Protein AF-A0A7S3JFE4-F1 (afdb_monomer)

pLDDT: mean 92.74, std 9.5, range [47.91, 98.56]

Secondary structure (DSSP, 8-state):
-HHHHHHHHHHHTSTT--TTTTTHHHHHHHHHHHHHT-GGGS-HHHHHHHHHHHHHHHHHHHHHHHHTTPPPPTT--TTT--HHHHHHHHIIIIIHHHHHHHHTT-TTTT--

Sequence (112 aa):
HFTDVARFKSRISAEDFSPGKDDKLTVLKMMFHLADISNPVKNFDLALAWTGLLYDEFFKQGDQEVKAGRPCSFLMDRKTTNIAGCSIGFINMLVQPAYEELVKVIPLSQVC

Structure (mmCIF, N/CA/C/O backbone):
data_AF-A0A7S3JFE4-F1
#
_entry.id   AF-A0A7S3JFE4-F1
#
loop_
_atom_site.group_PDB
_atom_site.id
_atom_site.type_symbol
_atom_site.label_atom_id
_atom_site.label_al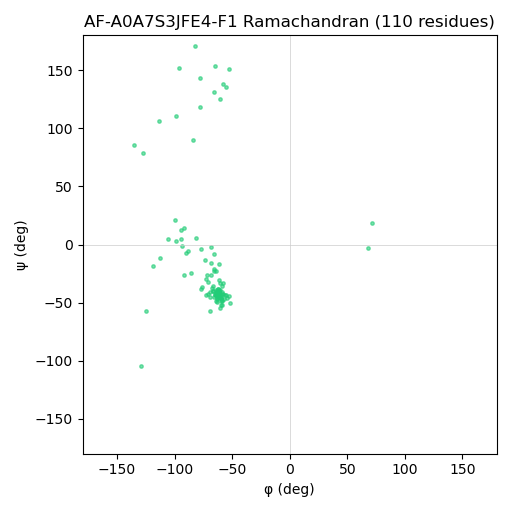t_id
_atom_site.label_comp_id
_atom_site.label_asym_id
_atom_site.label_entity_id
_atom_site.label_seq_id
_atom_site.pdbx_PDB_ins_code
_atom_site.Cartn_x
_atom_site.Cartn_y
_atom_site.Cartn_z
_atom_site.occupancy
_atom_site.B_iso_or_equiv
_atom_site.auth_seq_id
_atom_site.auth_comp_id
_atom_site.auth_asym_id
_atom_site.auth_atom_id
_atom_site.pdbx_PDB_model_num
ATOM 1 N N . HIS A 1 1 ? 8.725 -4.750 1.153 1.00 79.88 1 HIS A N 1
ATOM 2 C CA . HIS A 1 1 ? 8.171 -3.510 0.565 1.00 79.88 1 HIS A CA 1
ATOM 3 C C . HIS A 1 1 ? 9.232 -2.419 0.406 1.00 79.88 1 HIS A C 1
ATOM 5 O O . HIS A 1 1 ? 9.758 -2.298 -0.687 1.00 79.88 1 HIS A O 1
ATOM 11 N N . PHE A 1 2 ? 9.595 -1.636 1.438 1.00 85.75 2 PHE A N 1
ATOM 12 C CA . PHE A 1 2 ? 10.513 -0.488 1.261 1.00 85.75 2 PHE A CA 1
ATOM 13 C C . PHE A 1 2 ? 11.879 -0.877 0.684 1.00 85.75 2 PHE A C 1
ATOM 15 O O . PHE A 1 2 ? 12.387 -0.204 -0.207 1.00 85.75 2 PHE A O 1
ATOM 22 N N . THR A 1 3 ? 12.442 -1.998 1.136 1.00 89.38 3 THR A N 1
ATOM 23 C CA . THR A 1 3 ? 13.686 -2.557 0.590 1.00 89.38 3 THR A CA 1
ATOM 24 C C . THR A 1 3 ? 13.558 -2.916 -0.890 1.00 89.38 3 THR A C 1
ATOM 26 O O . THR A 1 3 ? 14.483 -2.665 -1.659 1.00 89.38 3 THR A O 1
ATOM 29 N N . ASP A 1 4 ? 12.412 -3.461 -1.303 1.00 87.50 4 ASP A N 1
ATOM 30 C CA . ASP A 1 4 ? 12.161 -3.860 -2.691 1.00 87.50 4 ASP A CA 1
ATOM 31 C C . ASP A 1 4 ? 12.045 -2.632 -3.594 1.00 87.50 4 ASP A C 1
ATOM 33 O O . ASP A 1 4 ? 12.698 -2.580 -4.633 1.00 87.50 4 ASP A O 1
ATOM 37 N N . VAL A 1 5 ? 11.303 -1.608 -3.154 1.00 89.56 5 VAL A N 1
ATOM 38 C CA . VAL A 1 5 ? 11.181 -0.323 -3.863 1.00 89.56 5 VAL A CA 1
ATOM 39 C C . VAL A 1 5 ? 12.540 0.375 -3.961 1.00 89.56 5 VAL A C 1
ATOM 41 O O . VAL A 1 5 ? 12.913 0.841 -5.033 1.00 89.56 5 VAL A O 1
ATOM 44 N N . ALA A 1 6 ? 13.323 0.407 -2.878 1.00 92.00 6 ALA A N 1
ATOM 45 C CA . ALA A 1 6 ? 14.654 1.014 -2.876 1.00 92.00 6 ALA A CA 1
ATOM 46 C C . ALA A 1 6 ? 15.624 0.286 -3.820 1.00 92.00 6 ALA A C 1
ATOM 48 O O . ALA A 1 6 ? 16.344 0.923 -4.591 1.00 92.00 6 ALA A O 1
ATOM 49 N N . ARG A 1 7 ? 15.616 -1.054 -3.807 1.00 92.56 7 ARG A N 1
ATOM 50 C CA . ARG A 1 7 ? 16.417 -1.870 -4.726 1.00 92.56 7 ARG A CA 1
ATOM 51 C C . ARG A 1 7 ? 15.988 -1.660 -6.174 1.00 92.56 7 ARG A C 1
ATOM 53 O O . ARG A 1 7 ? 16.845 -1.534 -7.044 1.00 92.56 7 ARG A O 1
ATOM 60 N N . PHE A 1 8 ? 14.682 -1.611 -6.421 1.00 94.06 8 PHE A N 1
ATOM 61 C CA . PHE A 1 8 ? 14.127 -1.340 -7.739 1.00 94.06 8 PHE A CA 1
ATOM 62 C C . PHE A 1 8 ? 14.589 0.025 -8.252 1.00 94.06 8 PHE A C 1
ATOM 64 O O . PHE A 1 8 ? 15.208 0.094 -9.309 1.00 94.06 8 PHE A O 1
ATOM 71 N N . LYS A 1 9 ? 14.414 1.079 -7.448 1.00 94.12 9 LYS A N 1
ATOM 72 C CA . LYS A 1 9 ? 14.879 2.441 -7.739 1.00 94.12 9 LYS A CA 1
ATOM 73 C C . LYS A 1 9 ? 16.374 2.497 -8.058 1.00 94.12 9 LYS A C 1
ATOM 75 O O . LYS A 1 9 ? 16.781 3.113 -9.042 1.00 94.12 9 LYS A O 1
ATOM 80 N N . SER A 1 10 ? 17.199 1.830 -7.250 1.00 95.19 10 SER A N 1
ATOM 81 C CA . SER A 1 10 ? 18.640 1.744 -7.501 1.00 95.19 10 SER A CA 1
ATOM 82 C C . SER A 1 10 ? 18.949 1.048 -8.824 1.00 95.19 10 SER A C 1
ATOM 84 O O . SER A 1 10 ? 19.864 1.475 -9.521 1.00 95.19 10 SER A O 1
ATOM 86 N N . ARG A 1 11 ? 18.211 -0.012 -9.177 1.00 94.94 11 ARG A N 1
ATOM 87 C CA . ARG A 1 11 ? 18.469 -0.772 -10.402 1.00 94.94 11 ARG A CA 1
ATOM 88 C C . ARG A 1 11 ? 18.057 -0.012 -11.657 1.00 94.94 11 ARG A C 1
ATOM 90 O O . ARG A 1 11 ? 18.832 0.011 -12.604 1.00 94.94 11 ARG A O 1
ATOM 97 N N . ILE A 1 12 ? 16.890 0.635 -11.654 1.00 94.44 12 ILE A N 1
ATOM 98 C CA . ILE A 1 12 ? 16.408 1.402 -12.816 1.00 94.44 12 ILE A CA 1
ATOM 99 C C . ILE A 1 12 ? 17.241 2.664 -13.092 1.00 94.44 12 ILE A C 1
ATOM 101 O O . ILE A 1 12 ? 17.138 3.231 -14.172 1.00 94.44 12 ILE A O 1
ATOM 105 N N . SER A 1 13 ? 18.053 3.105 -12.125 1.00 94.25 13 SER A N 1
ATOM 106 C CA . SER A 1 13 ? 18.949 4.261 -12.270 1.00 94.25 13 SER A CA 1
ATOM 107 C C . SER A 1 13 ? 20.325 3.898 -12.846 1.00 94.25 13 SER A C 1
ATOM 109 O O . SER A 1 13 ? 21.144 4.788 -13.054 1.00 94.25 13 SER A O 1
ATOM 111 N N . ALA A 1 14 ? 20.619 2.611 -13.049 1.00 95.31 14 ALA A N 1
ATOM 112 C CA . ALA A 1 14 ? 21.902 2.164 -13.582 1.00 95.31 14 ALA A CA 1
ATOM 113 C C . ALA A 1 14 ? 21.981 2.367 -15.105 1.00 95.31 14 ALA A C 1
ATOM 115 O O . ALA A 1 14 ? 20.999 2.151 -15.813 1.00 95.31 14 ALA A O 1
ATOM 116 N N . GLU A 1 15 ? 23.160 2.735 -15.615 1.00 94.12 15 GLU A N 1
ATOM 117 C CA . GLU A 1 15 ? 23.377 3.011 -17.048 1.00 94.12 15 GLU A CA 1
ATOM 118 C C . GLU A 1 15 ? 23.106 1.794 -17.947 1.00 94.12 15 GLU A C 1
ATOM 120 O O . GLU A 1 15 ? 22.664 1.940 -19.083 1.00 94.12 15 GLU A O 1
ATOM 125 N N . ASP A 1 16 ? 23.341 0.589 -17.428 1.00 95.06 16 ASP A N 1
ATOM 126 C CA . ASP A 1 16 ? 23.150 -0.684 -18.124 1.00 95.06 16 ASP A CA 1
ATOM 127 C C . ASP A 1 16 ? 21.751 -1.293 -17.905 1.00 95.06 16 ASP A C 1
ATOM 129 O O . ASP A 1 16 ? 21.533 -2.475 -18.184 1.00 95.06 16 ASP A O 1
ATOM 133 N N . PHE A 1 17 ? 20.793 -0.522 -17.380 1.00 94.75 17 PHE A N 1
ATOM 134 C CA . PHE A 1 17 ? 19.436 -1.002 -17.138 1.00 94.75 17 PHE A CA 1
ATOM 135 C C . PHE A 1 17 ? 18.747 -1.449 -18.437 1.00 94.75 17 PHE A C 1
ATOM 137 O O . PHE A 1 17 ? 18.627 -0.692 -19.403 1.00 94.75 17 PHE A O 1
ATOM 144 N N . SER A 1 18 ? 18.250 -2.690 -18.455 1.00 92.38 18 SER A N 1
ATOM 145 C CA . SER A 1 18 ? 17.660 -3.304 -19.647 1.00 92.38 18 SER A CA 1
ATOM 146 C C . SER A 1 18 ? 16.343 -4.034 -19.338 1.00 92.38 18 SER A C 1
ATOM 148 O O . SER A 1 18 ? 16.328 -5.256 -19.149 1.00 92.38 18 SER A O 1
ATOM 150 N N . PRO A 1 19 ? 15.193 -3.327 -19.330 1.00 88.44 19 PRO A N 1
ATOM 151 C CA . PRO A 1 19 ? 13.903 -3.886 -18.902 1.00 88.44 19 PRO A CA 1
ATOM 152 C C . PRO A 1 19 ? 13.378 -4.998 -19.826 1.00 88.44 19 PRO A C 1
ATOM 154 O O . PRO A 1 19 ? 12.558 -5.815 -19.415 1.00 88.44 19 PRO A O 1
ATOM 157 N N . GLY A 1 20 ? 13.850 -5.052 -21.077 1.00 86.12 20 GLY A N 1
ATOM 158 C CA . GLY A 1 20 ? 13.497 -6.091 -22.050 1.00 86.12 20 GLY A CA 1
ATOM 159 C C . GLY A 1 20 ? 14.416 -7.319 -22.044 1.00 86.12 20 GLY A C 1
ATOM 160 O O . GLY A 1 20 ? 14.115 -8.288 -22.742 1.00 86.12 20 GLY A O 1
ATOM 161 N N . LYS A 1 21 ? 15.524 -7.283 -21.293 1.00 90.19 21 LYS A N 1
ATOM 162 C CA . LYS A 1 21 ? 16.540 -8.344 -21.249 1.00 90.19 21 LYS A CA 1
ATOM 163 C C . LYS A 1 21 ? 16.833 -8.730 -19.799 1.00 90.19 21 LYS A C 1
ATOM 165 O O . LYS A 1 21 ? 16.001 -9.384 -19.171 1.00 90.19 21 LYS A O 1
ATOM 170 N N . ASP A 1 22 ? 17.968 -8.291 -19.269 1.00 94.06 22 ASP A N 1
ATOM 171 C CA . ASP A 1 22 ? 18.515 -8.754 -17.994 1.00 94.06 22 ASP A CA 1
ATOM 172 C C . ASP A 1 22 ? 17.664 -8.312 -16.794 1.00 94.06 22 ASP A C 1
ATOM 174 O O . ASP A 1 22 ? 17.576 -9.021 -15.792 1.00 94.06 22 ASP A O 1
ATOM 178 N N . ASP A 1 23 ? 16.931 -7.201 -16.924 1.00 95.31 23 ASP A N 1
ATOM 179 C CA . ASP A 1 23 ? 16.086 -6.662 -15.855 1.00 95.31 23 ASP A CA 1
ATOM 180 C C . ASP A 1 23 ? 14.607 -7.017 -15.969 1.00 95.31 23 ASP A C 1
ATOM 182 O O . ASP A 1 23 ? 13.807 -6.620 -15.117 1.00 95.31 23 ASP A O 1
ATOM 186 N N . LYS A 1 24 ? 14.224 -7.812 -16.973 1.00 92.94 24 LYS A N 1
ATOM 187 C CA . LYS A 1 24 ? 12.823 -8.189 -17.201 1.00 92.94 24 LYS A CA 1
ATOM 188 C C . LYS A 1 24 ? 12.174 -8.781 -15.950 1.00 92.94 24 LYS A C 1
ATOM 190 O O . LYS A 1 24 ? 11.056 -8.418 -15.593 1.00 92.94 24 LYS A O 1
ATOM 195 N N . LEU A 1 25 ? 12.878 -9.676 -15.255 1.00 93.62 25 LEU A N 1
ATOM 196 C CA . LEU A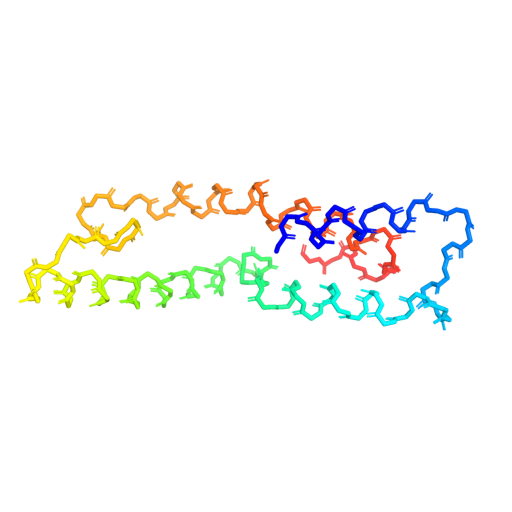 1 25 ? 12.355 -10.304 -14.041 1.00 93.62 25 LEU A CA 1
ATOM 197 C C . LEU A 1 25 ? 12.203 -9.302 -12.888 1.00 93.62 25 LEU A C 1
ATOM 199 O O . LEU A 1 25 ? 11.243 -9.391 -12.126 1.00 93.62 25 LEU A O 1
ATOM 203 N N . THR A 1 26 ? 13.130 -8.351 -12.762 1.00 93.38 26 THR A N 1
ATOM 204 C CA . THR A 1 26 ? 13.078 -7.290 -11.747 1.00 93.38 26 THR A CA 1
ATOM 205 C C . THR A 1 26 ? 11.850 -6.404 -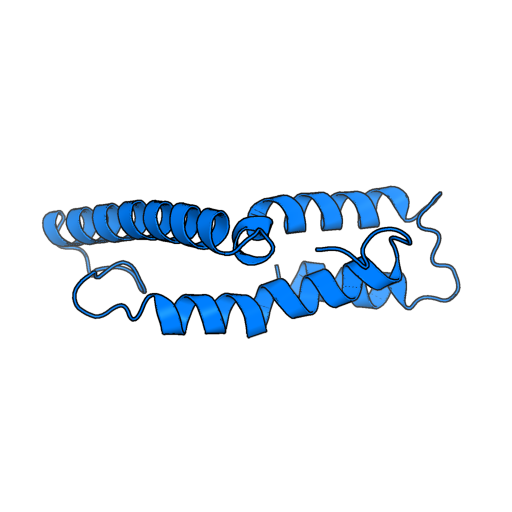11.955 1.00 93.38 26 THR A C 1
ATOM 207 O O . THR A 1 26 ? 11.105 -6.164 -11.006 1.00 93.38 26 THR A O 1
ATOM 210 N N . VAL A 1 27 ? 11.588 -5.993 -13.201 1.00 93.19 27 VAL A N 1
ATOM 211 C CA . VAL A 1 27 ? 10.400 -5.201 -13.561 1.00 93.19 27 VAL A CA 1
ATOM 212 C C . VAL A 1 27 ? 9.115 -5.982 -13.306 1.00 93.19 27 VAL A C 1
ATOM 214 O O . VAL A 1 27 ? 8.218 -5.468 -12.643 1.00 93.19 27 VAL A O 1
ATOM 217 N N . LEU A 1 28 ? 9.036 -7.243 -13.739 1.00 93.06 28 LEU A N 1
ATOM 218 C CA . LEU A 1 28 ? 7.845 -8.069 -13.517 1.00 93.06 28 LEU A CA 1
ATOM 219 C C . LEU A 1 28 ? 7.546 -8.274 -12.028 1.00 93.06 28 LEU A C 1
ATOM 221 O O . LEU A 1 28 ? 6.394 -8.155 -11.623 1.00 93.06 28 LEU A O 1
ATOM 225 N N . LYS A 1 29 ? 8.563 -8.533 -11.196 1.00 93.06 29 LYS A N 1
ATOM 226 C CA . LYS A 1 29 ? 8.379 -8.654 -9.739 1.00 93.06 29 LYS A CA 1
ATOM 227 C C . LYS A 1 29 ? 7.792 -7.380 -9.136 1.00 93.06 29 LYS A C 1
ATOM 229 O O . LYS A 1 29 ? 6.876 -7.467 -8.324 1.00 93.06 29 LYS A O 1
ATOM 234 N N . MET A 1 30 ? 8.283 -6.217 -9.561 1.00 93.94 30 MET A N 1
ATOM 235 C CA . MET A 1 30 ? 7.751 -4.932 -9.112 1.00 93.94 30 MET A CA 1
ATOM 236 C C . MET A 1 30 ? 6.302 -4.727 -9.570 1.00 93.94 30 MET A C 1
ATOM 238 O O . MET A 1 30 ? 5.463 -4.332 -8.769 1.00 9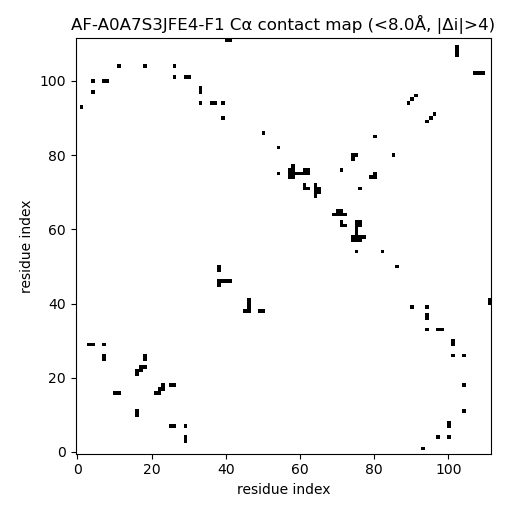3.94 30 MET A O 1
ATOM 242 N N . MET A 1 31 ? 5.977 -5.058 -10.824 1.00 92.94 31 MET A N 1
ATOM 243 C CA . MET A 1 31 ? 4.603 -4.982 -11.336 1.00 92.94 31 MET A CA 1
ATOM 244 C C . MET A 1 31 ? 3.641 -5.870 -10.543 1.00 92.94 31 MET A C 1
ATOM 246 O O . MET A 1 31 ? 2.566 -5.415 -10.168 1.00 92.94 31 MET A O 1
ATOM 250 N N . PHE A 1 32 ? 4.026 -7.119 -10.263 1.00 94.38 32 PHE A N 1
ATOM 251 C CA . PHE A 1 32 ? 3.213 -8.039 -9.462 1.00 94.38 32 PHE A CA 1
ATOM 252 C C . PHE A 1 32 ? 2.993 -7.518 -8.043 1.00 94.38 32 PHE A C 1
ATOM 254 O O . PHE A 1 32 ? 1.874 -7.553 -7.540 1.00 94.38 32 PHE A O 1
ATOM 261 N N . HIS A 1 33 ? 4.042 -6.985 -7.421 1.00 93.50 33 HIS A N 1
ATOM 262 C CA . HIS A 1 33 ? 3.950 -6.376 -6.099 1.00 93.50 33 HIS A CA 1
ATOM 263 C C . HIS A 1 33 ? 3.006 -5.164 -6.083 1.00 93.50 33 HIS A C 1
ATOM 265 O O . HIS A 1 33 ? 2.174 -5.033 -5.191 1.00 93.50 33 HIS A O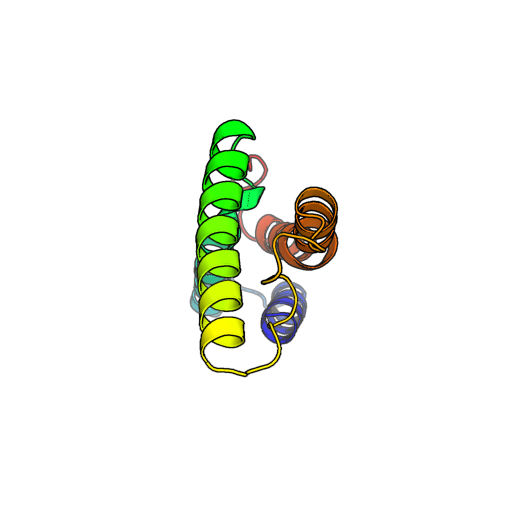 1
ATOM 271 N N . LEU A 1 34 ? 3.078 -4.294 -7.094 1.00 93.56 34 LEU A N 1
ATOM 272 C CA . LEU A 1 34 ? 2.181 -3.140 -7.201 1.00 93.56 34 LEU A CA 1
ATOM 273 C C . LEU A 1 34 ? 0.747 -3.508 -7.575 1.00 93.56 34 LEU A C 1
ATOM 275 O O . LEU A 1 34 ? -0.169 -2.777 -7.199 1.00 93.56 34 LEU A O 1
ATOM 279 N N . ALA A 1 35 ? 0.539 -4.632 -8.263 1.00 94.44 35 ALA A N 1
ATOM 280 C CA . ALA A 1 35 ? -0.791 -5.166 -8.524 1.00 94.44 35 ALA A CA 1
ATOM 281 C C . ALA A 1 35 ? -1.510 -5.546 -7.218 1.00 94.44 35 ALA A C 1
ATOM 283 O O . ALA A 1 35 ? -2.689 -5.222 -7.067 1.00 94.44 35 ALA A O 1
ATOM 284 N N . ASP A 1 36 ? -0.791 -6.147 -6.265 1.00 95.12 36 ASP A N 1
ATOM 285 C CA . ASP A 1 36 ? -1.318 -6.550 -4.951 1.00 95.12 36 ASP A CA 1
ATOM 286 C C . ASP A 1 36 ? -1.799 -5.347 -4.121 1.00 95.12 36 ASP A C 1
ATOM 288 O O . ASP A 1 36 ? -2.858 -5.371 -3.502 1.00 95.12 36 ASP A O 1
ATOM 292 N N . ILE A 1 37 ? -1.077 -4.226 -4.203 1.00 95.00 37 ILE A N 1
ATOM 293 C CA . ILE A 1 37 ? -1.435 -2.976 -3.514 1.00 95.00 37 ILE A CA 1
ATOM 294 C C . ILE A 1 37 ? -2.131 -1.950 -4.422 1.00 95.00 37 ILE A C 1
ATOM 296 O O . ILE A 1 37 ? -2.138 -0.757 -4.123 1.00 95.00 37 ILE A O 1
ATOM 300 N N . SER A 1 38 ? -2.720 -2.390 -5.538 1.00 95.44 38 SER A N 1
ATOM 301 C CA . SER A 1 38 ? -3.293 -1.494 -6.557 1.00 95.44 38 SER A CA 1
ATOM 302 C C . SER A 1 38 ? -4.653 -0.893 -6.195 1.00 95.44 38 SER A C 1
ATOM 304 O O . SER A 1 38 ? -5.196 -0.104 -6.965 1.00 95.44 38 SER A O 1
ATOM 306 N N . ASN A 1 39 ? -5.249 -1.262 -5.061 1.00 96.25 39 ASN A N 1
ATOM 307 C CA . ASN A 1 39 ? -6.601 -0.818 -4.706 1.00 96.25 39 ASN A CA 1
ATOM 308 C C . ASN A 1 39 ? -6.756 0.715 -4.701 1.00 96.25 39 ASN A C 1
ATOM 310 O O . ASN A 1 39 ? -7.730 1.191 -5.284 1.00 96.25 39 ASN A O 1
ATOM 314 N N . PRO A 1 40 ? -5.810 1.503 -4.149 1.00 96.06 40 PRO A N 1
ATOM 315 C CA . PRO A 1 40 ? -5.947 2.959 -4.109 1.00 96.06 40 PRO A CA 1
ATOM 316 C C . PRO A 1 40 ? -5.735 3.668 -5.452 1.00 96.06 40 PRO A C 1
ATOM 318 O O . PRO A 1 40 ? -6.068 4.841 -5.551 1.00 96.06 40 PRO A O 1
ATOM 321 N N . VAL A 1 41 ? -5.193 2.984 -6.469 1.00 94.00 41 VAL A N 1
ATOM 322 C CA . VAL A 1 41 ? -5.001 3.550 -7.822 1.00 94.00 41 VAL A CA 1
ATOM 323 C C . VAL A 1 41 ? -6.162 3.232 -8.767 1.00 94.00 41 VAL A C 1
ATOM 325 O O . VAL A 1 41 ? -6.098 3.501 -9.959 1.00 94.00 41 VAL A O 1
ATOM 328 N N . LYS A 1 42 ? -7.226 2.593 -8.272 1.00 93.88 42 LYS A N 1
ATOM 329 C CA . LYS A 1 42 ? -8.458 2.402 -9.047 1.00 93.88 42 LYS A CA 1
ATOM 330 C C . LYS A 1 42 ? -9.324 3.657 -8.964 1.00 93.88 42 LYS A C 1
ATOM 332 O O . LYS A 1 42 ? -9.081 4.544 -8.150 1.00 93.88 42 LYS A O 1
ATOM 337 N N . ASN A 1 43 ? -10.387 3.700 -9.771 1.00 96.31 43 ASN A N 1
ATOM 338 C CA . ASN A 1 43 ? -11.419 4.720 -9.597 1.00 96.31 43 ASN A CA 1
ATOM 339 C C . ASN A 1 43 ? -11.939 4.727 -8.147 1.00 96.31 43 ASN A C 1
ATOM 341 O O . ASN A 1 43 ? -11.920 3.700 -7.461 1.00 96.31 43 ASN A O 1
ATOM 345 N N . PHE A 1 44 ? -12.393 5.897 -7.701 1.00 95.81 44 PHE A N 1
ATOM 346 C CA . PHE A 1 44 ? -12.709 6.140 -6.298 1.00 95.81 44 PHE A CA 1
ATOM 347 C C . PHE A 1 44 ? -13.724 5.144 -5.727 1.00 95.81 44 PHE A C 1
ATOM 349 O O . PHE A 1 44 ? -13.499 4.613 -4.642 1.00 95.81 44 PHE A O 1
ATOM 356 N N . ASP A 1 45 ? -14.788 4.833 -6.468 1.00 97.88 45 ASP A N 1
ATOM 357 C CA . ASP A 1 45 ? -15.836 3.918 -6.004 1.00 97.88 45 ASP A CA 1
ATOM 358 C C . ASP A 1 45 ? -15.279 2.515 -5.730 1.00 97.88 45 ASP A C 1
ATOM 360 O O . ASP A 1 45 ? -15.576 1.902 -4.702 1.00 97.88 45 ASP A O 1
ATOM 364 N N . LEU A 1 46 ? -14.405 2.021 -6.613 1.00 97.75 46 LEU A N 1
ATOM 365 C CA . LEU A 1 46 ? -13.754 0.728 -6.437 1.00 97.75 46 LEU A CA 1
ATOM 366 C C . LEU A 1 46 ? -12.725 0.757 -5.298 1.00 97.75 46 LEU A C 1
ATOM 368 O O . LEU A 1 46 ? -12.672 -0.174 -4.495 1.00 97.75 46 LEU A O 1
ATOM 372 N N . ALA A 1 47 ? -11.925 1.820 -5.201 1.00 97.50 47 ALA A N 1
ATOM 373 C CA . ALA A 1 47 ? -10.953 1.995 -4.122 1.00 97.50 47 ALA A CA 1
ATOM 374 C C . ALA A 1 47 ? -11.635 2.050 -2.742 1.00 97.50 47 ALA A C 1
ATOM 376 O O . ALA A 1 47 ? -11.159 1.443 -1.776 1.00 97.50 47 ALA A O 1
ATOM 377 N N . LEU A 1 48 ? -12.780 2.732 -2.660 1.00 97.75 48 LEU A N 1
ATOM 378 C CA . LEU A 1 48 ? -13.604 2.827 -1.461 1.00 97.75 48 LEU A CA 1
ATOM 379 C C . LEU A 1 48 ? -14.193 1.464 -1.082 1.00 97.75 48 LEU A C 1
ATOM 381 O O . LEU A 1 48 ? -14.108 1.071 0.082 1.00 97.75 48 LEU A O 1
ATOM 385 N N . ALA A 1 49 ? -14.725 0.719 -2.055 1.00 98.31 49 ALA A N 1
ATOM 386 C CA . ALA A 1 49 ? -15.254 -0.623 -1.824 1.00 98.31 49 ALA A CA 1
ATOM 387 C C . ALA A 1 49 ? -14.182 -1.574 -1.260 1.00 98.31 49 ALA A C 1
ATOM 389 O O . ALA A 1 49 ? -14.410 -2.227 -0.241 1.00 98.31 49 ALA A O 1
ATOM 390 N N . TRP A 1 50 ? -12.988 -1.602 -1.862 1.00 98.44 50 TRP A N 1
ATOM 391 C CA . TRP A 1 50 ? -11.878 -2.428 -1.371 1.00 98.44 50 TRP A CA 1
ATOM 392 C C . TRP A 1 50 ? -11.395 -2.013 0.016 1.00 98.44 50 TRP A C 1
ATOM 394 O O . TRP A 1 50 ? -11.097 -2.871 0.844 1.00 98.44 50 TRP A O 1
ATOM 404 N N . THR A 1 51 ? -11.348 -0.708 0.290 1.00 98.06 51 THR A N 1
ATOM 405 C CA . THR A 1 51 ? -10.988 -0.186 1.615 1.00 98.06 51 THR A CA 1
ATOM 406 C C . THR A 1 51 ? -12.004 -0.628 2.670 1.00 98.06 51 THR A C 1
ATOM 408 O O . THR A 1 51 ? -11.614 -1.035 3.762 1.00 98.06 51 THR A O 1
ATOM 411 N N . GLY A 1 52 ? -13.300 -0.612 2.341 1.00 98.06 52 GLY A N 1
ATOM 412 C CA . GLY A 1 52 ? -14.356 -1.125 3.215 1.00 98.06 52 GLY A CA 1
ATOM 413 C C . GLY A 1 52 ? -14.175 -2.607 3.552 1.00 98.06 52 GLY A C 1
ATOM 414 O O . GLY A 1 52 ? -14.240 -2.976 4.722 1.00 98.06 52 GLY A O 1
ATOM 415 N N . LEU A 1 53 ? -13.888 -3.441 2.547 1.00 98.44 53 LEU A N 1
ATOM 416 C CA . LEU A 1 53 ? -13.639 -4.875 2.742 1.00 98.44 53 LEU A CA 1
ATOM 417 C C . LEU A 1 53 ? -12.402 -5.139 3.614 1.00 98.44 53 LEU A C 1
ATOM 419 O O . LEU A 1 53 ? -12.465 -5.959 4.527 1.00 98.44 53 LEU A O 1
ATOM 423 N N . LEU A 1 54 ? -11.307 -4.409 3.374 1.00 98.12 54 LEU A N 1
ATOM 424 C CA . LEU A 1 54 ? -10.079 -4.515 4.164 1.00 98.12 54 LEU A CA 1
ATOM 425 C C . LEU A 1 54 ? -10.334 -4.205 5.645 1.00 98.12 54 LEU A C 1
ATOM 427 O O . LEU A 1 54 ? -9.925 -4.962 6.523 1.00 98.12 54 LEU A O 1
ATOM 431 N N . TYR A 1 55 ? -11.028 -3.101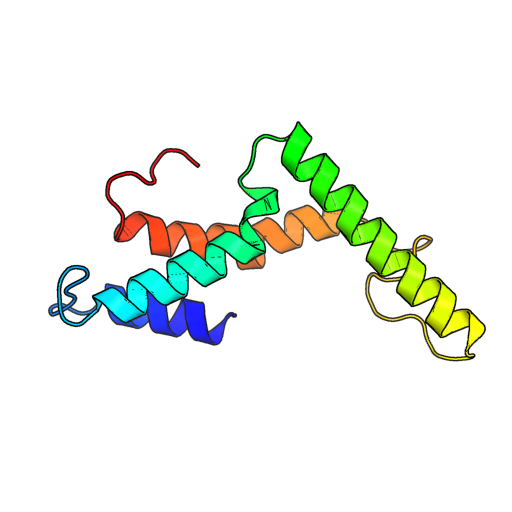 5.931 1.00 98.19 55 TYR A N 1
ATOM 432 C CA . TYR A 1 55 ? -11.290 -2.709 7.313 1.00 98.19 55 TYR A CA 1
ATOM 433 C C . TYR A 1 55 ? -12.329 -3.593 8.006 1.00 98.19 55 TYR A C 1
ATOM 435 O O . TYR A 1 55 ? -12.231 -3.808 9.212 1.00 98.19 55 TYR A O 1
ATOM 443 N N . ASP A 1 56 ? -13.286 -4.160 7.269 1.00 98.38 56 ASP A N 1
ATOM 444 C CA . ASP A 1 56 ? -14.191 -5.172 7.818 1.00 98.38 56 ASP A CA 1
ATOM 445 C C . ASP A 1 56 ? -13.418 -6.418 8.288 1.00 98.38 56 ASP A C 1
ATOM 447 O O . ASP A 1 56 ? -13.678 -6.934 9.378 1.00 98.38 56 ASP A O 1
ATOM 451 N N . GLU A 1 57 ? -12.416 -6.867 7.526 1.00 98.56 57 GLU A N 1
ATOM 452 C CA . GLU A 1 57 ? -11.519 -7.953 7.940 1.00 98.56 57 GLU A CA 1
ATOM 453 C C . GLU A 1 57 ? -10.683 -7.573 9.172 1.00 98.56 57 GLU A C 1
ATOM 455 O O . GLU A 1 57 ? -10.672 -8.302 10.168 1.00 98.56 57 GLU A O 1
ATOM 460 N N . PHE A 1 58 ? -10.057 -6.397 9.146 1.00 98.50 58 PHE A N 1
ATOM 461 C CA . PHE A 1 58 ? -9.238 -5.875 10.244 1.00 98.50 58 PHE A CA 1
ATOM 462 C C . PHE A 1 58 ? -10.017 -5.792 11.556 1.00 98.50 58 PHE A C 1
ATOM 464 O O . PHE A 1 58 ? -9.568 -6.276 12.595 1.00 98.50 58 PHE A O 1
ATOM 471 N N . PHE A 1 59 ? -11.230 -5.249 11.518 1.00 98.56 59 PHE A N 1
ATOM 472 C CA . PHE A 1 59 ? -12.044 -5.116 12.720 1.00 98.56 59 PHE A CA 1
ATOM 473 C C . PHE A 1 59 ? -12.577 -6.457 13.224 1.00 98.56 59 PHE A C 1
ATOM 475 O O . PHE A 1 59 ? -12.696 -6.648 14.434 1.00 98.56 59 PHE A O 1
ATOM 482 N N . LYS A 1 60 ? -12.856 -7.418 12.333 1.00 98.56 60 LYS A N 1
ATOM 483 C CA . LYS A 1 60 ? -13.180 -8.790 12.751 1.00 98.56 60 LYS A CA 1
ATOM 484 C C . LYS A 1 60 ? -12.006 -9.442 13.475 1.00 98.56 60 LYS A C 1
ATOM 486 O O . LYS A 1 60 ? -12.242 -10.131 14.469 1.00 98.56 60 LYS A O 1
ATOM 491 N N . GLN A 1 61 ? -10.773 -9.224 13.017 1.00 98.50 61 GLN A N 1
ATOM 492 C CA . GLN A 1 61 ? -9.583 -9.701 13.721 1.00 98.50 61 GLN A CA 1
ATOM 493 C C . GLN A 1 61 ? -9.464 -9.048 15.105 1.00 98.50 61 GLN A C 1
ATOM 495 O O . GLN A 1 61 ? -9.331 -9.766 16.094 1.00 98.50 61 GLN A O 1
ATOM 500 N N . GLY A 1 62 ? -9.588 -7.720 15.199 1.00 98.50 62 GLY A N 1
ATOM 501 C CA . GLY A 1 62 ? -9.519 -7.005 16.479 1.00 98.50 62 GLY A CA 1
ATOM 502 C C . GLY A 1 62 ? -10.565 -7.486 17.490 1.00 98.50 62 GLY A C 1
ATOM 503 O O . GLY A 1 62 ? -10.251 -7.750 18.652 1.00 98.50 62 GLY A O 1
ATOM 504 N N . ASP A 1 63 ? -11.803 -7.713 17.040 1.00 98.25 63 ASP A N 1
ATOM 505 C CA . ASP A 1 63 ? -12.862 -8.267 17.889 1.00 98.25 63 ASP A CA 1
ATOM 506 C C . ASP A 1 63 ? -12.518 -9.679 18.400 1.00 98.25 63 ASP A C 1
ATOM 508 O O . ASP A 1 63 ? -12.841 -10.026 19.539 1.00 98.25 63 ASP A O 1
ATOM 512 N N . GLN A 1 64 ? -11.885 -10.515 17.568 1.00 98.44 64 GLN A N 1
ATOM 513 C CA . GLN A 1 64 ? -11.442 -11.856 17.962 1.00 98.44 64 GLN A CA 1
ATOM 514 C C . GLN A 1 64 ? -10.280 -11.805 18.958 1.00 98.44 64 GLN A C 1
ATOM 516 O O . GLN A 1 64 ? -10.285 -12.564 19.927 1.00 98.44 64 GLN A O 1
ATOM 521 N N . GLU A 1 65 ? -9.321 -10.899 18.765 1.00 98.44 65 GLU A N 1
ATOM 522 C CA . GLU A 1 65 ? -8.199 -10.690 19.685 1.00 98.44 65 GLU A CA 1
ATOM 523 C C . GLU A 1 65 ? -8.702 -10.293 21.076 1.00 98.44 65 GLU A C 1
ATOM 525 O O . GLU A 1 65 ? -8.347 -10.939 22.065 1.00 98.44 65 GLU A O 1
ATOM 530 N N . VAL A 1 66 ? -9.617 -9.320 21.150 1.00 97.50 66 VAL A N 1
ATOM 531 C CA . VAL A 1 66 ? -10.219 -8.873 22.415 1.00 97.50 66 VAL A CA 1
ATOM 532 C C . VAL A 1 66 ? -11.010 -9.998 23.084 1.00 97.50 66 VAL A C 1
ATOM 534 O O . VAL A 1 66 ? -10.860 -10.223 24.286 1.00 97.50 66 VAL A O 1
ATOM 537 N N . LYS A 1 67 ? -11.815 -10.757 22.325 1.00 97.81 67 LYS A N 1
ATOM 538 C CA . LYS A 1 67 ? -12.543 -11.929 22.853 1.00 97.81 67 LYS A CA 1
ATOM 539 C C . LYS A 1 67 ? -11.606 -13.002 23.406 1.00 97.81 67 LYS A C 1
ATOM 541 O O . LYS A 1 67 ? -11.957 -13.672 24.372 1.00 97.81 67 LYS A O 1
ATOM 546 N N . ALA A 1 68 ? -10.426 -13.155 22.813 1.00 98.00 68 ALA A N 1
ATOM 547 C CA . ALA A 1 68 ? -9.393 -14.077 23.270 1.00 98.00 68 ALA A CA 1
ATOM 548 C C . ALA A 1 68 ? -8.545 -13.525 24.436 1.00 98.00 68 ALA A C 1
ATOM 550 O O . ALA A 1 68 ? -7.561 -14.159 24.816 1.00 98.00 68 ALA A O 1
ATOM 551 N N . GLY A 1 69 ? -8.884 -12.353 24.988 1.00 97.69 69 GLY A N 1
ATOM 552 C CA . GLY A 1 69 ? -8.128 -11.705 26.062 1.00 97.69 69 GLY A CA 1
ATOM 553 C C . GLY A 1 69 ? -6.777 -11.135 25.616 1.00 97.69 69 GLY A C 1
ATOM 554 O O . GLY A 1 69 ? -5.906 -10.906 26.454 1.00 97.69 69 GLY A O 1
ATOM 555 N N . ARG A 1 70 ? -6.572 -10.931 24.307 1.00 97.50 70 ARG A N 1
ATOM 556 C CA . ARG A 1 70 ? -5.353 -10.343 23.736 1.00 97.50 70 ARG A CA 1
ATOM 557 C C . ARG A 1 70 ? -5.543 -8.840 23.503 1.00 97.50 70 ARG A C 1
ATOM 559 O O . ARG A 1 70 ? -6.668 -8.400 23.260 1.00 97.50 70 ARG A O 1
ATOM 566 N N . PRO A 1 71 ? -4.462 -8.042 23.544 1.00 97.19 71 PRO A N 1
ATOM 567 C CA . PRO A 1 71 ? -4.515 -6.660 23.084 1.00 97.19 71 PRO A CA 1
ATOM 568 C C . PRO A 1 71 ? -4.961 -6.600 21.621 1.00 97.19 71 PRO A C 1
ATOM 570 O O . PRO A 1 71 ? -4.498 -7.401 20.810 1.00 97.19 71 PRO A O 1
ATOM 573 N N . CYS A 1 72 ? -5.831 -5.644 21.295 1.00 97.75 72 CYS A N 1
ATOM 574 C CA . CYS A 1 72 ? -6.218 -5.388 19.912 1.00 97.75 72 CYS A CA 1
ATOM 575 C C . CYS A 1 72 ? -5.008 -4.877 19.120 1.00 97.75 72 CYS A C 1
ATOM 577 O O . CYS A 1 72 ? -4.312 -3.955 19.558 1.00 97.75 72 CYS A O 1
ATOM 579 N N . SER A 1 73 ? -4.772 -5.463 17.952 1.00 97.56 73 SER A N 1
ATOM 580 C CA . SER A 1 73 ? -3.702 -5.083 17.042 1.00 97.56 73 SER A CA 1
ATOM 581 C C . SER A 1 73 ? -3.908 -3.670 16.490 1.00 97.56 73 SER A C 1
ATOM 583 O O . SER A 1 73 ? -5.026 -3.158 16.383 1.00 97.56 73 SER A O 1
ATOM 585 N N . PHE A 1 74 ? -2.801 -3.023 16.126 1.00 96.56 74 PHE A N 1
ATOM 586 C CA . PHE A 1 74 ? -2.814 -1.696 15.514 1.00 96.56 74 PHE A CA 1
ATOM 587 C C . PHE A 1 74 ? -3.701 -1.676 14.255 1.00 96.56 74 PHE A C 1
ATOM 589 O O . PHE A 1 74 ? -3.617 -2.590 13.441 1.00 96.56 74 PHE A O 1
ATOM 596 N N . LEU A 1 75 ? -4.529 -0.633 14.098 1.00 97.19 75 LEU A N 1
ATOM 597 C CA . LEU A 1 75 ? -5.555 -0.461 13.044 1.00 97.19 75 LEU A CA 1
ATOM 598 C C . LEU A 1 75 ? -6.765 -1.408 13.106 1.00 97.19 75 LEU A C 1
ATOM 600 O O . LEU A 1 75 ? -7.685 -1.255 12.303 1.00 97.19 75 LEU A O 1
ATOM 604 N N . MET A 1 76 ? -6.794 -2.350 14.051 1.00 98.19 76 MET A N 1
ATOM 605 C CA . MET A 1 76 ? -7.846 -3.371 14.136 1.00 98.19 76 MET A CA 1
ATOM 606 C C . MET A 1 76 ? -8.995 -2.974 15.075 1.00 98.19 76 MET A C 1
ATOM 608 O O . MET A 1 76 ? -9.978 -3.700 15.198 1.00 98.19 76 MET A O 1
ATOM 612 N N . ASP A 1 77 ? -8.915 -1.803 15.715 1.00 97.50 77 ASP A N 1
ATOM 613 C CA . ASP A 1 77 ? -9.971 -1.292 16.589 1.00 97.50 77 ASP A CA 1
ATOM 614 C C . ASP A 1 77 ? -10.863 -0.280 15.856 1.00 97.50 77 ASP A C 1
ATOM 616 O O . ASP A 1 77 ? -10.474 0.862 15.582 1.00 97.50 77 ASP A O 1
ATOM 620 N N . ARG A 1 78 ? -12.109 -0.690 15.599 1.00 96.25 78 ARG A N 1
ATOM 621 C CA . ARG A 1 78 ? -13.147 0.121 14.941 1.00 96.25 78 ARG A CA 1
ATOM 622 C C . ARG A 1 78 ? -13.530 1.397 15.699 1.00 96.25 78 ARG A C 1
ATOM 624 O O . ARG A 1 78 ? -14.165 2.271 15.121 1.00 96.25 78 ARG A O 1
ATOM 631 N N . LYS A 1 79 ? -13.194 1.506 16.989 1.00 94.81 79 LYS A N 1
ATOM 632 C CA . LYS A 1 79 ? -13.517 2.679 17.821 1.00 94.81 79 LYS A CA 1
ATOM 633 C C . LYS A 1 79 ? -12.475 3.785 17.713 1.00 94.81 79 LYS A C 1
ATOM 635 O O . LYS A 1 79 ? -12.790 4.937 17.993 1.00 94.81 79 LYS A O 1
ATOM 640 N N . THR A 1 80 ? -11.244 3.437 17.352 1.00 95.94 80 THR A N 1
ATOM 641 C CA . THR A 1 80 ? -10.096 4.354 17.394 1.00 95.94 80 THR A CA 1
ATOM 642 C C . THR A 1 80 ? -9.463 4.582 16.023 1.00 95.94 80 THR A C 1
ATOM 644 O O . THR A 1 80 ? -8.767 5.576 15.825 1.00 95.94 80 THR A O 1
ATOM 647 N N . THR A 1 81 ? -9.724 3.707 15.051 1.00 97.50 81 THR A N 1
ATOM 648 C CA . THR A 1 81 ? -9.088 3.770 13.733 1.00 97.50 81 THR A CA 1
ATOM 649 C C . THR A 1 81 ? -9.708 4.841 12.832 1.00 97.50 81 THR A C 1
ATOM 651 O O . THR A 1 81 ? -10.868 4.750 12.433 1.00 97.50 81 THR A O 1
ATOM 654 N N . ASN A 1 82 ? -8.904 5.833 12.436 1.00 97.75 82 ASN A N 1
ATOM 655 C CA . ASN A 1 82 ? -9.255 6.798 11.391 1.00 97.75 82 ASN A CA 1
ATOM 656 C C . ASN A 1 82 ? -8.934 6.226 10.001 1.00 97.75 82 ASN A C 1
ATOM 658 O O . ASN A 1 82 ? -7.837 6.433 9.482 1.00 97.75 82 ASN A O 1
ATOM 662 N N . ILE A 1 83 ? -9.908 5.542 9.392 1.00 97.44 83 ILE A N 1
ATOM 663 C CA . ILE A 1 83 ? -9.770 4.905 8.071 1.00 97.44 83 ILE A CA 1
ATOM 664 C C . ILE A 1 83 ? -9.251 5.890 7.019 1.00 97.44 83 ILE A C 1
ATOM 666 O O . ILE A 1 83 ? -8.262 5.603 6.355 1.00 97.44 83 ILE A O 1
ATOM 670 N N . ALA A 1 84 ? -9.860 7.074 6.900 1.00 96.62 84 ALA A N 1
ATOM 671 C CA . ALA A 1 84 ? -9.480 8.049 5.877 1.00 96.62 84 ALA A CA 1
ATOM 672 C C . ALA A 1 84 ? -8.031 8.532 6.048 1.00 96.62 84 ALA A C 1
ATOM 674 O O . ALA A 1 84 ? -7.268 8.574 5.083 1.00 96.62 84 ALA A O 1
ATOM 675 N N . GLY A 1 85 ? -7.630 8.846 7.285 1.00 97.75 85 GLY A N 1
ATOM 676 C CA . GLY A 1 85 ? -6.254 9.240 7.593 1.00 97.75 85 GLY A CA 1
ATOM 677 C C . GLY A 1 85 ? -5.248 8.128 7.289 1.00 97.75 85 GLY A C 1
ATOM 678 O O . GLY A 1 85 ? -4.199 8.387 6.698 1.00 97.75 85 GLY A O 1
ATOM 679 N N . CYS A 1 86 ? -5.585 6.883 7.628 1.00 97.00 86 CYS A N 1
ATOM 680 C CA . CYS A 1 86 ? -4.763 5.719 7.312 1.00 97.00 86 CYS A CA 1
ATOM 681 C C . CYS A 1 86 ? -4.649 5.478 5.802 1.00 97.00 86 CYS A C 1
ATOM 683 O O . CYS A 1 86 ? -3.543 5.238 5.323 1.00 97.00 86 CYS A O 1
ATOM 685 N N . SER A 1 87 ? -5.744 5.595 5.044 1.00 96.19 87 SER A N 1
ATOM 686 C CA . SER A 1 87 ? -5.736 5.462 3.582 1.00 96.19 87 SER A CA 1
ATOM 687 C C . SER A 1 87 ? -4.852 6.522 2.922 1.00 96.19 87 SER A C 1
ATOM 689 O O . SER A 1 87 ? -4.031 6.180 2.076 1.00 96.19 87 SER A O 1
ATOM 691 N N . ILE A 1 88 ? -4.946 7.788 3.350 1.00 96.75 88 ILE A N 1
ATOM 692 C CA . ILE A 1 88 ? -4.069 8.868 2.861 1.00 96.75 88 ILE A CA 1
ATOM 693 C C . ILE A 1 88 ? -2.603 8.561 3.188 1.00 96.75 88 ILE A C 1
ATOM 695 O O . ILE A 1 88 ? -1.736 8.668 2.322 1.00 96.75 88 ILE A O 1
ATOM 6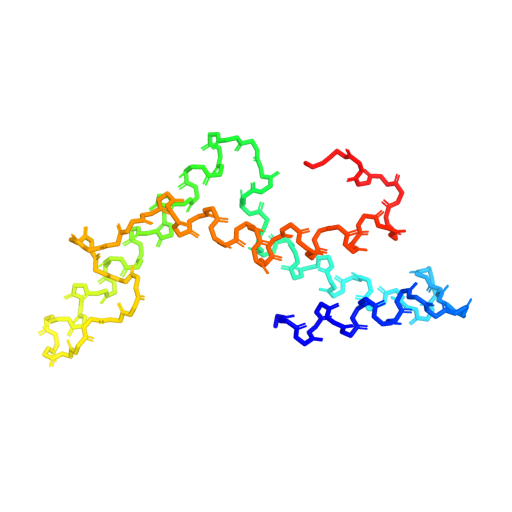99 N N . GLY A 1 89 ? -2.317 8.141 4.424 1.00 97.06 89 GLY A N 1
ATOM 700 C CA . GLY A 1 89 ? -0.966 7.766 4.838 1.00 97.06 89 GLY A CA 1
ATOM 701 C C . GLY A 1 89 ? -0.400 6.606 4.016 1.00 97.06 89 GLY A C 1
ATOM 702 O O . GLY A 1 89 ? 0.740 6.671 3.565 1.00 97.06 89 GLY A O 1
ATOM 703 N N . PHE A 1 90 ? -1.202 5.569 3.770 1.00 96.12 90 PHE A N 1
ATOM 704 C CA . PHE A 1 90 ? -0.817 4.420 2.951 1.00 96.12 90 PHE A CA 1
ATOM 705 C C . PHE A 1 90 ? -0.491 4.831 1.510 1.00 96.12 90 PHE A C 1
ATOM 707 O O . PHE A 1 90 ? 0.540 4.421 0.971 1.00 96.12 90 PHE A O 1
ATOM 714 N N . ILE A 1 91 ? -1.319 5.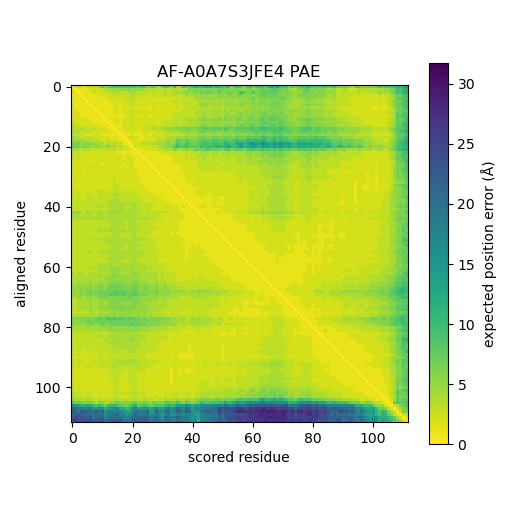689 0.907 1.00 96.62 91 ILE A N 1
ATOM 715 C CA . ILE A 1 91 ? -1.080 6.208 -0.443 1.00 96.62 91 ILE A CA 1
ATOM 716 C C . ILE A 1 91 ? 0.238 6.983 -0.494 1.00 96.62 91 ILE A C 1
ATOM 718 O O . ILE A 1 91 ? 1.119 6.631 -1.277 1.00 96.62 91 ILE A O 1
ATOM 722 N N . ASN A 1 92 ? 0.396 7.982 0.375 1.00 96.06 92 ASN A N 1
ATOM 723 C CA . ASN A 1 92 ? 1.531 8.903 0.331 1.00 96.06 92 ASN A CA 1
ATOM 724 C C . ASN A 1 92 ? 2.865 8.221 0.657 1.00 96.06 92 ASN A C 1
ATOM 726 O O . ASN A 1 92 ? 3.899 8.586 0.106 1.00 96.06 92 ASN A O 1
ATOM 730 N N . MET A 1 93 ? 2.860 7.246 1.569 1.00 94.50 93 MET A N 1
ATOM 731 C CA . MET A 1 93 ? 4.094 6.636 2.070 1.00 94.50 93 MET A CA 1
ATOM 732 C C . MET A 1 93 ? 4.522 5.392 1.289 1.00 94.50 93 MET A C 1
ATOM 734 O O . MET A 1 93 ? 5.707 5.062 1.296 1.00 94.50 93 MET A O 1
ATOM 738 N N . LEU A 1 94 ? 3.584 4.674 0.663 1.00 93.56 94 LEU A N 1
ATOM 739 C CA . LEU A 1 94 ? 3.854 3.373 0.041 1.00 93.56 94 LEU A CA 1
ATOM 740 C C . LEU A 1 94 ? 3.445 3.340 -1.429 1.00 93.56 94 LEU A C 1
ATOM 742 O O . LEU A 1 94 ? 4.279 3.061 -2.288 1.00 93.56 94 LEU A O 1
ATOM 746 N N . VAL A 1 95 ? 2.174 3.620 -1.723 1.00 94.62 95 VAL A N 1
ATOM 747 C CA . VAL A 1 95 ? 1.620 3.401 -3.068 1.00 94.62 95 VAL A CA 1
ATOM 748 C C . VAL A 1 95 ? 2.210 4.386 -4.068 1.00 94.62 95 VAL A C 1
ATOM 750 O O . VAL A 1 95 ? 2.831 3.963 -5.041 1.00 94.62 95 VAL A O 1
ATOM 753 N N . GLN A 1 96 ? 2.065 5.688 -3.820 1.00 93.75 96 GLN A N 1
ATOM 754 C CA . GLN A 1 96 ? 2.500 6.720 -4.755 1.00 93.75 96 GLN A CA 1
ATOM 755 C C . GLN A 1 96 ? 4.007 6.631 -5.057 1.00 93.75 96 GLN A C 1
ATOM 757 O O . GLN A 1 96 ? 4.342 6.503 -6.236 1.00 93.75 96 GLN A O 1
ATOM 762 N N . PRO A 1 97 ? 4.923 6.584 -4.062 1.00 93.44 97 PRO A N 1
ATOM 763 C CA . PRO A 1 97 ? 6.354 6.504 -4.349 1.00 93.44 97 PRO A CA 1
ATOM 764 C C . PRO A 1 97 ? 6.734 5.273 -5.176 1.00 93.44 97 PRO A C 1
ATOM 766 O O . PRO A 1 97 ? 7.629 5.337 -6.012 1.00 93.44 97 PRO A O 1
ATOM 769 N N . ALA A 1 98 ? 6.068 4.136 -4.964 1.00 92.56 98 ALA A N 1
ATOM 770 C CA . ALA A 1 98 ? 6.397 2.914 -5.681 1.00 92.56 98 ALA A CA 1
ATOM 771 C C . ALA A 1 98 ? 5.865 2.921 -7.127 1.00 92.56 98 ALA A C 1
ATOM 773 O O . ALA A 1 98 ? 6.569 2.475 -8.037 1.00 92.56 98 ALA A O 1
ATOM 774 N N . TYR A 1 99 ? 4.667 3.473 -7.357 1.00 92.44 99 TYR A N 1
ATOM 775 C CA . TYR A 1 99 ? 4.120 3.671 -8.703 1.00 92.44 99 TYR A CA 1
ATOM 776 C C . TYR A 1 99 ? 4.932 4.696 -9.505 1.00 92.44 99 TYR A C 1
ATOM 778 O O . TYR A 1 99 ? 5.214 4.442 -10.674 1.00 92.44 99 TYR A O 1
ATOM 786 N N . GLU A 1 100 ? 5.390 5.788 -8.881 1.00 91.38 100 GLU A N 1
ATOM 787 C CA . GLU A 1 100 ? 6.263 6.793 -9.510 1.00 91.38 100 GLU A CA 1
ATOM 788 C C . GLU A 1 100 ? 7.579 6.201 -10.040 1.00 91.38 100 GLU A C 1
ATOM 790 O O . GLU A 1 100 ? 8.097 6.646 -11.064 1.00 91.38 100 GLU A O 1
ATOM 795 N N . GLU A 1 101 ? 8.135 5.181 -9.379 1.00 91.88 101 GLU A N 1
ATOM 796 C CA . GLU A 1 101 ? 9.312 4.473 -9.893 1.00 91.88 101 GLU A CA 1
ATOM 797 C C . GLU A 1 101 ? 8.949 3.509 -11.035 1.00 91.88 101 GLU A C 1
ATOM 799 O O . GLU A 1 101 ? 9.706 3.391 -12.000 1.00 91.88 101 GLU A O 1
ATOM 804 N N . LEU A 1 102 ? 7.788 2.843 -10.975 1.00 90.69 102 LEU A N 1
ATOM 805 C CA . LEU A 1 102 ? 7.347 1.931 -12.037 1.00 90.69 102 LEU A CA 1
ATOM 806 C C . LEU A 1 102 ? 7.053 2.674 -13.349 1.00 90.69 102 LEU A C 1
ATOM 808 O O . LEU A 1 102 ? 7.410 2.184 -14.424 1.00 90.69 102 LEU A O 1
ATOM 812 N N . VAL A 1 103 ? 6.442 3.861 -13.282 1.00 89.75 103 VAL A N 1
ATOM 813 C CA . VAL A 1 103 ? 6.066 4.609 -14.494 1.00 89.75 103 VAL A CA 1
ATOM 814 C C . VAL A 1 103 ? 7.264 5.052 -15.334 1.00 89.75 103 VAL A C 1
ATOM 816 O O . VAL A 1 103 ? 7.147 5.209 -16.547 1.00 89.75 103 VAL A O 1
ATOM 819 N N . LYS A 1 104 ? 8.451 5.162 -14.725 1.00 88.88 104 LYS A N 1
ATOM 820 C CA . LYS A 1 104 ? 9.704 5.489 -15.428 1.00 88.88 104 LYS A CA 1
ATOM 821 C C . LYS A 1 104 ? 10.148 4.399 -16.401 1.00 88.88 104 LYS A C 1
ATOM 823 O O . LYS A 1 104 ? 10.904 4.686 -17.323 1.00 88.88 104 LYS A O 1
ATOM 828 N N . VAL A 1 105 ? 9.700 3.158 -16.200 1.00 88.31 105 VAL A N 1
ATOM 829 C CA . VAL A 1 105 ? 10.125 2.003 -17.004 1.00 88.31 105 VAL A CA 1
ATOM 830 C C . VAL A 1 105 ? 9.018 1.406 -17.871 1.00 88.31 105 VAL A C 1
ATOM 832 O O . VAL A 1 105 ? 9.320 0.612 -18.761 1.00 88.31 105 VAL A O 1
ATOM 835 N N . ILE A 1 106 ? 7.752 1.792 -17.665 1.00 81.88 106 ILE A N 1
ATOM 836 C CA . ILE A 1 106 ? 6.618 1.311 -18.465 1.00 81.88 106 ILE A CA 1
ATOM 837 C C . ILE A 1 106 ? 6.017 2.466 -19.282 1.00 81.88 106 ILE A C 1
ATOM 839 O O . ILE A 1 106 ? 5.270 3.274 -18.728 1.00 81.88 106 ILE A O 1
ATOM 843 N N . PRO A 1 107 ? 6.238 2.519 -20.609 1.00 67.81 107 PRO A N 1
ATOM 844 C CA . PRO A 1 107 ? 5.832 3.651 -21.452 1.00 67.81 107 PRO A CA 1
ATOM 845 C C . PRO A 1 107 ? 4.310 3.875 -21.582 1.00 67.81 107 PRO A C 1
ATOM 847 O O . PRO A 1 107 ? 3.901 4.897 -22.119 1.00 67.81 107 PRO A O 1
ATOM 850 N N . LEU A 1 108 ? 3.462 2.963 -21.086 1.00 60.53 108 LEU A N 1
ATOM 851 C CA . LEU A 1 108 ? 1.989 3.056 -21.148 1.00 60.53 108 LEU A CA 1
ATOM 852 C C . LEU A 1 108 ? 1.316 3.414 -19.811 1.00 60.53 108 LEU A C 1
ATOM 854 O O . LEU A 1 108 ? 0.095 3.411 -19.714 1.00 60.53 108 LEU A O 1
ATOM 858 N N . SER A 1 109 ? 2.091 3.702 -18.769 1.00 58.94 109 SER A N 1
ATOM 859 C CA . SER A 1 109 ? 1.583 3.817 -17.393 1.00 58.94 109 SER A CA 1
ATOM 860 C C . SER A 1 109 ? 1.231 5.245 -16.946 1.00 58.94 109 SER A C 1
ATOM 862 O O . SER A 1 109 ? 0.952 5.467 -15.774 1.00 58.94 109 SER A O 1
ATOM 864 N N . GLN A 1 110 ? 1.167 6.212 -17.871 1.00 51.97 110 GLN A N 1
ATOM 865 C CA . GLN A 1 110 ? 0.697 7.580 -17.581 1.00 51.97 110 GLN A CA 1
ATOM 866 C C . GLN A 1 110 ? -0.807 7.666 -17.248 1.00 51.97 110 GLN A C 1
ATOM 868 O O . GLN A 1 110 ? -1.304 8.751 -16.957 1.00 51.97 110 GLN A O 1
ATOM 873 N N . VAL A 1 111 ? -1.529 6.543 -17.296 1.00 49.78 111 VAL A N 1
ATOM 874 C CA . VAL A 1 111 ? -2.959 6.451 -16.993 1.00 49.78 111 VAL A CA 1
ATOM 875 C C . VAL A 1 111 ? -3.178 5.345 -15.957 1.00 49.78 111 VAL A C 1
ATOM 877 O O . VAL A 1 111 ? -3.545 4.226 -16.306 1.00 49.78 111 VAL A O 1
ATOM 880 N N . CYS A 1 112 ? -2.911 5.654 -14.692 1.00 47.91 112 CYS A N 1
ATOM 881 C CA . CYS A 1 112 ? -3.492 4.968 -13.538 1.00 47.91 112 CYS A CA 1
ATOM 882 C C . CYS A 1 112 ? -4.013 6.048 -12.594 1.00 47.91 112 CYS A C 1
ATOM 884 O O . CYS A 1 112 ? -3.185 6.894 -12.188 1.00 47.91 112 CYS A O 1
#

Organism: NCBI:txid151035

Radius of gyration: 17.56 Å; Cα contacts (8 Å, |Δi|>4): 77; chains: 1; bounding box: 39×23×48 Å

Foldseek 3Di:
DVVLLVVLLVQCPDPPRDCPPPCVVSLVVLVVVLVVVVLCVDPPVSSVVVLVVVLVVLLVQQVVCVVVVHHRDPSNHPVPHDSVVVSVVCCVPPNVSSLVSSCVPDVVSPRD

Solvent-accessible surface area (backbone atoms only — not comparable to full-atom values): 6500 Å² total; per-residue (Å²): 104,73,68,55,48,53,52,47,53,58,48,73,69,40,94,83,58,35,66,90,58,90,31,31,67,60,53,50,53,50,51,55,56,48,57,76,63,36,52,79,58,44,60,66,72,60,21,50,52,50,51,52,55,53,50,54,53,36,30,53,50,15,54,50,29,46,74,70,74,39,79,59,50,88,79,11,44,81,90,77,49,57,64,69,62,50,52,52,49,47,38,69,74,49,45,50,62,47,49,62,56,50,43,78,76,38,97,79,51,92,77,105

InterPro domains:
  IPR002073 3'5'-cyclic nucleotide phosphodiesterase, catalytic domain [PF00233] (1-110)
  IPR002073 3'5'-cyclic nucleotide phosphodiesterase, catalytic domain [PS51845] (1-112)
  IPR023088 3'5'-cyclic nucleotide phosphodiesterase [PR00387] (32-45)
  IPR023088 3'5'-cyclic nucleotide phosphodiesterase [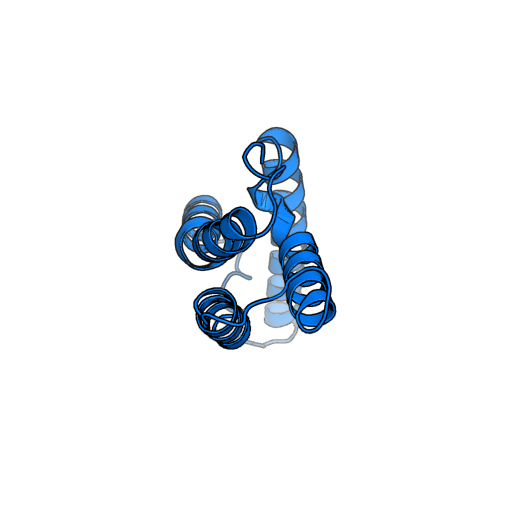PR00387] (49-65)
  IPR036971 3'5'-cyclic nucleotide phosphodiesterase, catalytic domain superfamily [G3DSA:1.10.1300.10] (1-112)

Nearest PDB structures (foldseek):
  2pw3-assembly1_B  TM=8.943E-01  e=3.260E-05  Homo sapiens
  4npv-assembly1_A  TM=8.622E-01  e=2.253E-05  Homo sapiens
  7yqf-assembly1_B  TM=8.848E-01  e=8.427E-05  Homo sapiens
  4wcu-assembly1_C  TM=8.745E-01  e=6.140E-05  Homo sapiens
  5tkb-assembly1_A  TM=8.969E-01  e=1.673E-04  Homo sapiens

Mean predicted aligned error: 4.16 Å